Protein AF-A0A7W0TEN3-F1 (afdb_monomer)

Mean predicted aligned error: 10.54 Å

pLDDT: mean 75.4, std 11.76, range [45.12, 93.75]

Sequence (121 aa):
LLLIPLASGDLAIPLLVASGLGFGFCVVVYNVTGISLMQAITPDRMLGRMNASRRFIVWGVIPLGMLLGGVLGSNLGLRETLWIGAIGNSLAFVPLLVSPIWS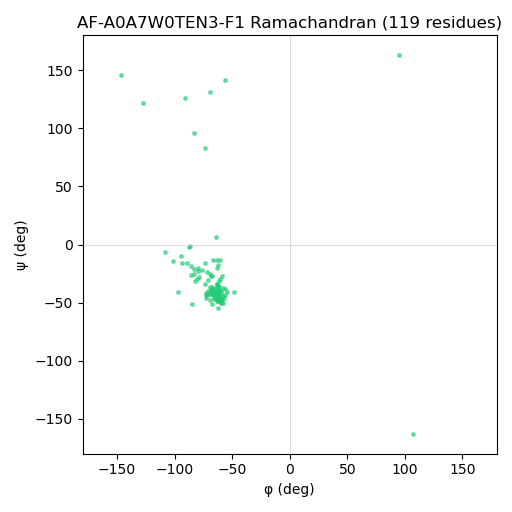IKTIADAEDALSETVTDA

Secondary structure (DSSP, 8-state):
-TTGGG--STTHHHHHHHHHHHHHHHHHHHIIIIIHHHHHHS-GGGHHHHHHHHHHHHHHHHHHHHHHHHHHHHHH-HHHHHHHHHHHHHHTHHHHHHSGGGG--SHHHHHHHHHHHHH--

Structure (mmCIF, N/CA/C/O backbone):
data_AF-A0A7W0TEN3-F1
#
_entry.id   AF-A0A7W0TEN3-F1
#
loop_
_atom_site.group_PDB
_atom_site.id
_atom_site.type_symbol
_atom_site.label_atom_id
_atom_site.label_alt_id
_atom_site.label_comp_id
_atom_site.label_asym_id
_atom_site.label_entity_id
_atom_site.label_seq_id
_atom_site.pdbx_PDB_ins_code
_atom_site.Cartn_x
_atom_site.Cartn_y
_atom_site.Cartn_z
_atom_site.occupancy
_atom_site.B_iso_or_equiv
_atom_site.auth_seq_id
_atom_site.auth_comp_id
_atom_site.auth_asym_id
_atom_site.auth_atom_id
_atom_site.pdbx_PDB_model_num
ATOM 1 N N . LEU A 1 1 ? 3.990 7.060 -7.012 1.00 57.84 1 LEU A N 1
ATOM 2 C CA . LEU A 1 1 ? 4.369 5.808 -7.717 1.00 57.84 1 LEU A CA 1
ATOM 3 C C . LEU A 1 1 ? 4.423 5.952 -9.242 1.00 57.84 1 LEU A C 1
ATOM 5 O O . LEU A 1 1 ? 5.289 5.338 -9.844 1.00 57.84 1 LEU A O 1
ATOM 9 N N . LEU A 1 2 ? 3.610 6.818 -9.864 1.00 60.06 2 LEU A N 1
ATOM 10 C CA . LEU A 1 2 ? 3.631 7.088 -11.320 1.00 60.06 2 LEU A CA 1
ATOM 11 C C . LEU A 1 2 ? 4.951 7.652 -11.884 1.00 60.06 2 LEU A C 1
ATOM 13 O O . LEU A 1 2 ? 5.142 7.672 -13.091 1.00 60.06 2 LEU A O 1
ATOM 17 N N . LEU A 1 3 ? 5.864 8.099 -11.023 1.00 57.16 3 LEU A N 1
ATOM 18 C CA . LEU A 1 3 ? 7.172 8.623 -11.418 1.00 57.16 3 LEU A CA 1
ATOM 19 C C . LEU A 1 3 ? 8.218 7.515 -11.659 1.00 57.16 3 LEU A C 1
ATOM 21 O O . LEU A 1 3 ? 9.184 7.734 -12.378 1.00 57.16 3 LEU A O 1
ATOM 25 N N . ILE A 1 4 ? 8.020 6.313 -11.106 1.00 60.88 4 ILE A N 1
ATOM 26 C CA . ILE A 1 4 ? 8.966 5.186 -11.211 1.00 60.88 4 ILE A CA 1
ATOM 27 C C . ILE A 1 4 ? 9.124 4.669 -12.657 1.00 60.88 4 ILE A C 1
ATOM 29 O O . ILE A 1 4 ? 10.257 4.465 -13.080 1.00 60.88 4 ILE A O 1
ATOM 33 N N . PRO A 1 5 ? 8.055 4.501 -13.462 1.00 60.47 5 PRO A N 1
ATOM 34 C CA . PRO A 1 5 ? 8.180 4.039 -14.850 1.00 60.47 5 PRO A CA 1
ATOM 35 C C . PRO A 1 5 ? 8.747 5.100 -15.812 1.00 60.47 5 PRO A C 1
ATOM 37 O O . PRO A 1 5 ? 9.122 4.776 -16.942 1.00 60.47 5 PRO A O 1
ATOM 40 N N . LEU A 1 6 ? 8.759 6.371 -15.387 1.00 55.62 6 LEU A N 1
ATOM 41 C CA . LEU A 1 6 ? 9.238 7.521 -16.162 1.00 55.62 6 LEU A CA 1
ATOM 42 C C . LEU A 1 6 ? 10.707 7.865 -15.857 1.00 55.62 6 LEU A C 1
ATOM 44 O O . LEU A 1 6 ? 11.320 8.665 -16.560 1.00 55.62 6 LEU A O 1
ATOM 48 N N . ALA A 1 7 ? 11.278 7.248 -14.822 1.00 58.41 7 ALA A N 1
ATOM 49 C CA . ALA A 1 7 ? 12.664 7.406 -14.418 1.00 58.41 7 ALA A CA 1
ATOM 50 C C . ALA A 1 7 ? 13.607 6.669 -15.391 1.00 58.41 7 ALA A C 1
ATOM 52 O O . ALA A 1 7 ? 14.032 5.545 -15.140 1.00 58.41 7 ALA A O 1
ATOM 53 N N . SER A 1 8 ? 13.947 7.306 -16.510 1.00 56.06 8 SER A N 1
ATOM 54 C CA . SER A 1 8 ? 15.018 6.869 -17.416 1.00 56.06 8 SER A CA 1
ATOM 55 C C . SER A 1 8 ? 15.988 8.028 -17.672 1.00 56.06 8 SER A C 1
ATOM 57 O O . SER A 1 8 ? 15.553 9.077 -18.143 1.00 56.06 8 SER A O 1
ATOM 59 N N . GLY A 1 9 ? 17.280 7.849 -17.361 1.00 67.19 9 GLY A N 1
ATOM 60 C CA . GLY A 1 9 ? 18.344 8.864 -17.503 1.00 67.19 9 GLY A CA 1
ATOM 61 C C . GLY A 1 9 ? 18.841 9.455 -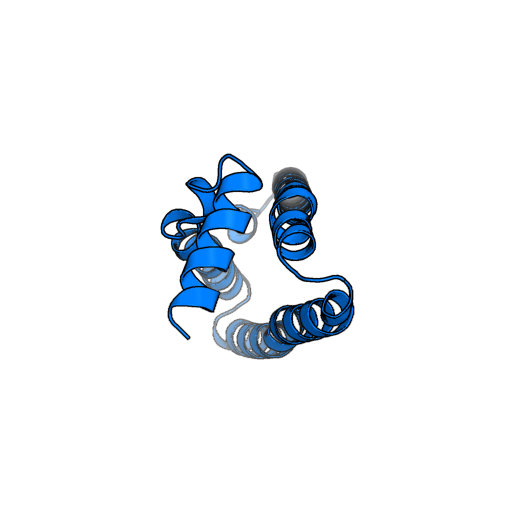16.170 1.00 67.19 9 GLY A C 1
ATOM 62 O O . GLY A 1 9 ? 18.566 8.902 -15.106 1.00 67.19 9 GLY A O 1
ATOM 63 N N . ASP A 1 10 ? 19.537 10.598 -16.215 1.00 67.31 10 ASP A N 1
ATOM 64 C CA . ASP A 1 10 ? 20.176 11.256 -15.049 1.00 67.31 10 ASP A CA 1
ATOM 65 C C . ASP A 1 10 ? 19.199 11.715 -13.949 1.00 67.31 10 ASP A C 1
ATOM 67 O O . ASP A 1 10 ? 19.584 11.930 -12.800 1.00 67.31 10 ASP A O 1
ATOM 71 N N . LEU A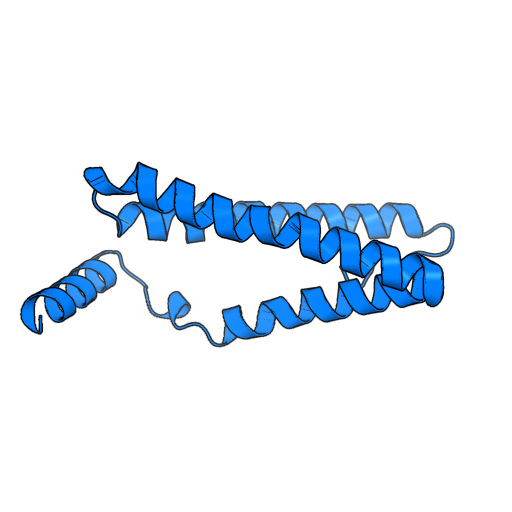 1 11 ? 17.907 11.829 -14.268 1.00 67.50 11 LEU A N 1
ATOM 72 C CA . LEU A 1 11 ? 16.860 12.225 -13.321 1.00 67.50 11 LEU A CA 1
ATOM 73 C C . LEU A 1 11 ? 16.256 11.048 -12.542 1.00 67.50 11 LEU A C 1
ATOM 75 O O . LEU A 1 11 ? 15.409 11.270 -11.680 1.00 67.50 11 LEU A O 1
ATOM 79 N N . ALA A 1 12 ? 16.677 9.806 -12.794 1.00 67.69 12 ALA A N 1
ATOM 80 C CA . ALA A 1 12 ? 16.074 8.638 -12.156 1.00 67.69 12 ALA A CA 1
ATOM 81 C C . ALA A 1 12 ? 16.216 8.653 -10.624 1.00 67.69 12 ALA A C 1
ATOM 83 O O . ALA A 1 12 ? 15.240 8.437 -9.908 1.00 67.69 12 ALA A O 1
ATOM 84 N N . ILE A 1 13 ? 17.407 8.972 -10.112 1.00 71.81 13 ILE A N 1
ATOM 85 C CA . ILE A 1 13 ? 17.683 9.001 -8.668 1.00 71.81 13 ILE A CA 1
ATOM 86 C C . ILE A 1 13 ? 16.831 10.050 -7.930 1.00 71.81 13 ILE A C 1
ATOM 88 O O . ILE A 1 13 ? 16.124 9.662 -6.997 1.00 71.81 13 ILE A O 1
ATOM 92 N N . PRO A 1 14 ? 16.817 11.346 -8.310 1.00 77.06 14 PRO A N 1
ATOM 93 C CA . PRO A 1 14 ? 16.010 12.337 -7.595 1.00 77.06 14 PRO A CA 1
ATOM 94 C C . PRO A 1 14 ? 14.505 12.045 -7.667 1.00 77.06 14 PRO A C 1
ATOM 96 O O . PRO A 1 14 ? 13.793 12.262 -6.686 1.00 77.06 14 PRO A O 1
ATOM 99 N N . LEU A 1 15 ? 14.013 11.492 -8.780 1.00 74.69 15 LEU A N 1
ATOM 100 C CA . LEU A 1 15 ? 12.600 11.142 -8.937 1.00 74.69 15 LEU A CA 1
ATOM 101 C C . LEU A 1 15 ? 12.194 9.955 -8.047 1.00 74.69 15 LEU A C 1
ATOM 103 O O . LEU A 1 15 ? 11.128 9.975 -7.424 1.00 74.69 15 LEU A O 1
ATOM 107 N N . LEU A 1 16 ? 13.062 8.942 -7.939 1.00 72.94 16 LEU A N 1
ATOM 108 C CA . LEU A 1 16 ? 12.876 7.815 -7.026 1.00 72.94 16 LEU A CA 1
ATOM 109 C C . LEU A 1 16 ? 12.888 8.282 -5.568 1.00 72.94 16 LEU A C 1
ATOM 111 O O . LEU A 1 16 ? 11.977 7.925 -4.820 1.00 72.94 16 LEU A O 1
ATOM 115 N N . VAL A 1 17 ? 13.844 9.136 -5.188 1.00 79.94 17 VAL A N 1
ATOM 116 C CA . VAL A 1 17 ? 13.938 9.714 -3.836 1.00 79.94 17 VAL A CA 1
ATOM 117 C C . VAL A 1 17 ? 12.686 10.519 -3.491 1.00 79.94 17 VAL A C 1
ATOM 119 O O . VAL A 1 17 ? 12.079 10.275 -2.450 1.00 79.94 17 VAL A O 1
ATOM 122 N N . ALA A 1 18 ? 12.236 11.418 -4.373 1.00 77.88 18 ALA A N 1
ATOM 123 C CA . ALA A 1 18 ? 11.018 12.198 -4.155 1.00 77.88 18 ALA A CA 1
ATOM 124 C C . ALA A 1 18 ? 9.782 11.297 -3.991 1.00 77.88 18 ALA A C 1
ATOM 126 O O . ALA A 1 18 ? 8.961 11.509 -3.096 1.00 77.88 18 ALA A O 1
ATOM 127 N N . SER A 1 19 ? 9.672 10.248 -4.814 1.00 75.94 19 SER A N 1
ATOM 128 C CA . SER A 1 19 ? 8.572 9.287 -4.715 1.00 75.94 19 SER A CA 1
ATOM 129 C C . SER A 1 19 ? 8.605 8.480 -3.411 1.00 75.94 19 SER A C 1
ATOM 131 O O . SER A 1 19 ? 7.551 8.255 -2.815 1.00 75.94 19 SER A O 1
ATOM 133 N N . GLY A 1 20 ? 9.797 8.094 -2.946 1.00 78.50 20 GLY A N 1
ATOM 134 C CA . GLY A 1 20 ? 9.996 7.360 -1.700 1.00 78.50 20 GLY A CA 1
ATOM 135 C C . GLY A 1 20 ? 9.688 8.212 -0.473 1.00 78.50 20 GLY A C 1
ATOM 136 O O . GLY A 1 20 ? 8.989 7.751 0.425 1.00 78.50 20 GLY A O 1
ATOM 137 N N . LEU A 1 21 ? 10.127 9.475 -0.465 1.00 81.38 21 LEU A N 1
ATOM 138 C CA . LEU A 1 21 ? 9.818 10.424 0.607 1.00 81.38 21 LEU A CA 1
ATOM 139 C C . LEU A 1 21 ? 8.314 10.703 0.697 1.00 81.38 21 LEU A C 1
ATOM 141 O O . LEU A 1 21 ? 7.743 10.612 1.782 1.00 81.38 21 LEU A O 1
ATOM 145 N N . GLY A 1 22 ? 7.659 10.977 -0.436 1.00 81.19 22 GLY A N 1
ATOM 146 C CA . GLY A 1 22 ? 6.212 11.194 -0.472 1.00 81.19 22 GLY A CA 1
ATOM 147 C C . GLY A 1 22 ? 5.431 9.966 -0.001 1.00 81.19 22 GLY A C 1
ATOM 148 O O . GLY A 1 22 ? 4.523 10.081 0.819 1.00 81.19 22 GLY A O 1
ATOM 149 N N . PHE A 1 23 ? 5.826 8.774 -0.458 1.00 79.31 23 PHE A N 1
ATOM 150 C CA . PHE A 1 23 ? 5.214 7.525 -0.010 1.00 79.31 23 PHE A CA 1
ATOM 151 C C . PHE A 1 23 ? 5.410 7.297 1.493 1.00 79.31 23 PHE A C 1
ATOM 153 O O . P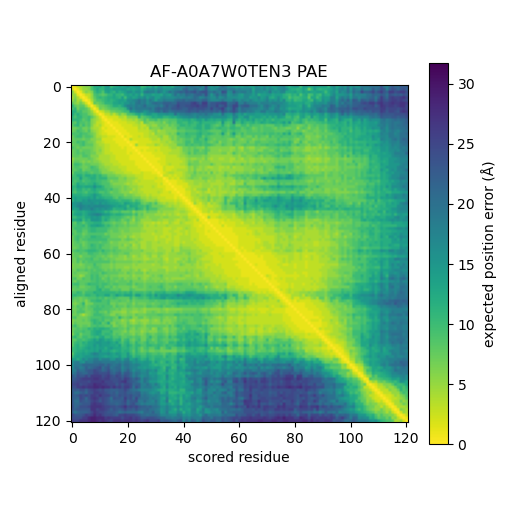HE A 1 23 ? 4.440 7.025 2.195 1.00 79.31 23 PHE A O 1
ATOM 160 N N . GLY A 1 24 ? 6.634 7.462 2.001 1.00 81.56 24 GLY A N 1
ATOM 161 C CA . GLY A 1 24 ? 6.944 7.313 3.422 1.00 81.56 24 GLY A CA 1
ATOM 162 C C . GLY A 1 24 ? 6.129 8.263 4.297 1.00 81.56 24 GLY A C 1
ATOM 163 O O . GLY A 1 24 ? 5.545 7.833 5.289 1.00 81.56 24 GLY A O 1
ATOM 164 N N . PHE A 1 25 ? 6.008 9.528 3.889 1.00 82.00 25 PHE A N 1
ATOM 165 C CA . PHE A 1 25 ? 5.173 10.506 4.582 1.00 82.00 25 PHE A CA 1
ATOM 166 C C . PHE A 1 25 ? 3.700 10.069 4.637 1.00 82.00 25 PHE A C 1
ATOM 168 O O . PHE A 1 25 ? 3.114 10.015 5.718 1.00 82.00 25 PHE A O 1
ATOM 175 N N . CYS A 1 26 ? 3.111 9.681 3.501 1.00 80.44 26 CYS A N 1
ATOM 176 C CA . CYS A 1 26 ? 1.729 9.193 3.454 1.00 80.44 26 CYS A CA 1
ATOM 177 C C . CYS A 1 26 ? 1.519 7.944 4.319 1.00 80.44 26 CYS A C 1
ATOM 179 O O . CYS A 1 26 ? 0.502 7.833 5.003 1.00 80.44 26 CYS A O 1
ATOM 181 N N . VAL A 1 27 ? 2.479 7.016 4.318 1.00 81.31 27 VAL A N 1
ATOM 182 C CA . VAL A 1 27 ? 2.439 5.817 5.161 1.00 81.31 27 VAL A CA 1
ATOM 183 C C . VAL A 1 27 ? 2.421 6.205 6.633 1.00 81.31 27 VAL A C 1
ATOM 185 O O . VAL A 1 27 ? 1.606 5.668 7.379 1.00 81.31 27 VAL A O 1
ATOM 188 N N . VAL A 1 28 ? 3.265 7.141 7.066 1.00 84.56 28 VAL A N 1
ATOM 189 C CA . VAL A 1 28 ? 3.285 7.605 8.461 1.00 84.56 28 VAL A CA 1
ATOM 190 C C . VAL A 1 28 ? 1.942 8.218 8.845 1.00 84.56 28 VAL A C 1
ATOM 192 O O . VAL A 1 28 ? 1.358 7.796 9.840 1.00 84.56 28 VAL A O 1
ATOM 195 N N . VAL A 1 29 ? 1.407 9.134 8.034 1.00 82.44 29 VAL A N 1
ATOM 196 C CA . VAL A 1 29 ? 0.094 9.755 8.282 1.00 82.44 29 VAL A CA 1
ATOM 197 C C . VAL A 1 29 ? -1.005 8.694 8.380 1.00 82.44 29 VAL A C 1
ATOM 199 O O . VAL A 1 29 ? -1.783 8.694 9.330 1.00 82.44 29 VAL A O 1
ATOM 202 N N . TYR A 1 30 ? -1.033 7.729 7.458 1.00 77.81 30 TYR A N 1
ATOM 203 C CA . TYR A 1 30 ? -1.999 6.631 7.492 1.00 77.81 30 TYR A CA 1
ATOM 204 C C . TYR A 1 30 ? -1.857 5.758 8.748 1.00 77.81 30 TYR A C 1
ATOM 206 O O . TYR A 1 30 ? -2.860 5.386 9.358 1.00 77.81 30 TYR A O 1
ATOM 214 N N . ASN A 1 31 ? -0.623 5.443 9.158 1.00 81.38 31 ASN A N 1
ATOM 215 C CA . ASN A 1 31 ? -0.383 4.655 10.363 1.00 81.38 31 ASN A CA 1
ATOM 216 C C . ASN A 1 31 ? -0.824 5.414 11.620 1.00 81.38 31 ASN A C 1
ATOM 218 O O . ASN A 1 31 ? -1.431 4.812 12.496 1.00 81.38 31 ASN A O 1
ATOM 222 N N . VAL A 1 32 ? -0.572 6.721 11.702 1.00 81.25 32 VAL A N 1
ATOM 223 C CA . VAL A 1 32 ? -0.949 7.527 12.869 1.00 81.25 32 VAL A CA 1
ATOM 224 C C . VAL A 1 32 ? -2.455 7.752 12.928 1.00 81.25 32 VAL A C 1
ATOM 226 O O . VAL A 1 32 ? -3.042 7.566 13.983 1.00 81.25 32 VAL A O 1
ATOM 229 N N . THR A 1 33 ? -3.112 8.118 11.830 1.00 76.38 33 THR A N 1
ATOM 230 C CA . THR A 1 33 ? -4.542 8.460 11.868 1.00 76.38 33 THR A CA 1
ATOM 231 C C . THR A 1 33 ? -5.429 7.223 11.750 1.00 76.38 33 THR A C 1
ATOM 233 O O . THR A 1 33 ? -6.311 7.007 12.577 1.00 76.38 33 THR A O 1
ATOM 236 N N . GLY A 1 34 ? -5.193 6.376 10.745 1.00 73.00 34 GLY A N 1
ATOM 237 C CA . GLY A 1 34 ? -6.090 5.265 10.423 1.00 73.00 34 GLY A CA 1
ATOM 238 C C . GLY A 1 34 ? -6.028 4.123 11.435 1.00 73.00 34 GLY A C 1
ATOM 239 O O . GLY A 1 34 ? -7.057 3.577 11.829 1.00 73.00 34 GLY A O 1
ATOM 240 N N . ILE A 1 35 ? -4.824 3.765 11.887 1.00 77.00 35 ILE A N 1
ATOM 241 C CA . ILE A 1 35 ? -4.664 2.681 12.867 1.00 77.00 35 ILE A CA 1
ATOM 242 C C . ILE A 1 35 ? -5.137 3.132 14.239 1.00 77.00 35 ILE A C 1
ATOM 244 O O . ILE A 1 35 ? -5.848 2.372 14.891 1.00 77.00 35 ILE A O 1
ATOM 248 N N . SER A 1 36 ? -4.779 4.347 14.656 1.00 78.75 36 SER A N 1
ATOM 249 C CA . SER A 1 36 ? -5.184 4.863 15.965 1.00 78.75 36 SER A CA 1
ATOM 250 C C . SER A 1 36 ? -6.698 5.006 16.072 1.00 78.75 36 SER A C 1
ATOM 252 O O . SER A 1 36 ? -7.247 4.695 17.119 1.00 78.75 36 SER A O 1
ATOM 254 N N . LEU A 1 37 ? -7.392 5.381 14.989 1.00 74.38 37 LEU A N 1
ATOM 255 C CA . LEU A 1 37 ? -8.856 5.404 14.966 1.00 74.38 37 LEU A CA 1
ATOM 256 C C . LEU A 1 37 ? -9.444 4.002 15.187 1.00 74.38 37 LEU A C 1
ATOM 258 O O . LEU A 1 37 ? -10.291 3.809 16.051 1.00 74.38 37 LEU A O 1
ATOM 262 N N . MET A 1 38 ? -8.946 3.002 14.457 1.00 75.12 38 MET A N 1
ATOM 263 C CA . MET A 1 38 ? -9.378 1.609 14.631 1.00 75.12 38 MET A CA 1
ATOM 264 C C . MET A 1 38 ? -9.073 1.082 16.040 1.00 75.12 38 MET A C 1
ATOM 266 O O . MET A 1 38 ? -9.868 0.334 16.604 1.00 75.12 38 MET A O 1
ATOM 270 N N . GLN A 1 39 ? -7.942 1.483 16.625 1.00 77.88 39 GLN A N 1
ATOM 271 C CA . GLN A 1 39 ? -7.578 1.163 18.007 1.00 77.88 39 GLN A CA 1
ATOM 272 C C . GLN A 1 39 ? -8.490 1.847 19.025 1.00 77.88 39 GLN A C 1
ATOM 274 O O . GLN A 1 39 ? -8.890 1.186 19.971 1.00 77.88 39 GLN A O 1
ATOM 279 N N . ALA A 1 40 ? -8.862 3.110 18.816 1.00 78.44 40 ALA A N 1
ATOM 280 C CA . ALA A 1 40 ? -9.742 3.850 19.718 1.00 78.44 40 ALA A CA 1
ATOM 281 C C . ALA A 1 40 ? -11.175 3.293 19.737 1.00 78.44 40 ALA A C 1
ATOM 283 O O . ALA A 1 40 ? -11.802 3.244 20.787 1.00 78.44 40 ALA A O 1
ATOM 284 N N . ILE A 1 41 ? -11.678 2.845 18.584 1.00 74.62 41 ILE A N 1
ATOM 285 C CA . ILE A 1 41 ? -13.038 2.297 18.438 1.00 74.62 41 ILE A CA 1
ATOM 286 C C . ILE A 1 41 ? -13.111 0.836 18.924 1.00 74.62 41 ILE A C 1
ATOM 288 O O . ILE A 1 41 ? -14.178 0.333 19.275 1.00 74.62 41 ILE A O 1
ATOM 292 N N . THR A 1 42 ? -11.982 0.120 18.954 1.00 73.62 42 THR A N 1
ATOM 293 C CA . THR A 1 42 ? -11.962 -1.304 19.307 1.00 73.62 42 THR A CA 1
ATOM 294 C C . THR A 1 42 ? -11.749 -1.504 20.808 1.00 73.62 42 THR A C 1
ATOM 296 O O . THR A 1 42 ? -10.724 -1.077 21.329 1.00 73.62 42 THR A O 1
ATOM 299 N N . PRO A 1 43 ? -12.626 -2.252 21.502 1.00 76.19 43 PRO A N 1
ATOM 300 C CA . PRO A 1 43 ? -12.454 -2.555 22.921 1.00 76.19 43 PRO A CA 1
ATOM 301 C C . PRO A 1 43 ? -11.111 -3.237 23.210 1.00 76.19 43 PRO A C 1
ATOM 303 O O . PRO A 1 43 ? -10.727 -4.156 22.478 1.00 76.19 43 PRO A O 1
ATOM 306 N N . ASP A 1 44 ? -10.462 -2.893 24.328 1.00 77.94 44 ASP A N 1
ATOM 307 C CA . ASP A 1 44 ? -9.120 -3.381 24.704 1.00 77.94 44 ASP A CA 1
ATOM 308 C C . ASP A 1 44 ? -8.951 -4.903 24.576 1.00 77.94 44 ASP A C 1
ATOM 310 O O . ASP A 1 44 ? -7.960 -5.402 24.038 1.00 77.94 44 ASP A O 1
ATOM 314 N N . ARG A 1 45 ? -9.977 -5.664 24.979 1.00 81.44 45 ARG A N 1
ATOM 315 C CA . ARG A 1 45 ? -9.997 -7.137 24.902 1.00 81.44 45 ARG A CA 1
ATOM 316 C C . ARG A 1 45 ? -9.920 -7.703 23.475 1.00 81.44 45 ARG A C 1
ATOM 318 O O . ARG A 1 45 ? -9.599 -8.876 23.303 1.00 81.44 45 ARG A O 1
ATOM 325 N N . MET A 1 46 ? -10.242 -6.912 22.449 1.00 84.94 46 MET A N 1
ATOM 326 C CA . MET A 1 46 ? -10.258 -7.333 21.041 1.00 84.94 46 MET A CA 1
ATOM 327 C C . MET A 1 46 ? -9.116 -6.748 20.206 1.00 84.94 46 MET A C 1
ATOM 329 O O . MET A 1 46 ? -8.938 -7.175 19.061 1.00 84.94 46 MET A O 1
ATOM 333 N N . LEU A 1 47 ? -8.306 -5.839 20.761 1.00 82.44 47 LEU A N 1
ATOM 334 C CA . LEU A 1 47 ? -7.208 -5.181 20.040 1.00 82.44 47 LEU A CA 1
ATOM 335 C C . LEU A 1 47 ? -6.236 -6.185 19.403 1.00 82.44 47 LEU A C 1
ATOM 337 O O . LEU A 1 47 ? -5.838 -6.021 18.247 1.00 82.44 47 LEU A O 1
ATOM 341 N N . GLY A 1 48 ? -5.912 -7.271 20.115 1.00 83.75 48 GLY A N 1
ATOM 342 C CA . GLY A 1 48 ? -5.056 -8.343 19.597 1.00 83.75 48 GLY A CA 1
ATOM 343 C C . GLY A 1 48 ? -5.647 -9.052 18.370 1.00 83.75 48 GLY A C 1
ATOM 344 O O . GLY A 1 48 ? -4.946 -9.267 17.380 1.00 83.75 48 GLY A O 1
ATOM 345 N N . ARG A 1 49 ? -6.955 -9.353 18.388 1.00 86.06 49 ARG A N 1
ATOM 346 C CA . ARG A 1 49 ? -7.666 -10.018 17.276 1.00 86.06 49 ARG A CA 1
ATOM 347 C C . ARG A 1 49 ? -7.825 -9.105 16.065 1.00 86.06 49 ARG A C 1
ATOM 349 O O . ARG A 1 49 ? -7.648 -9.556 14.931 1.00 86.06 49 ARG A O 1
ATOM 356 N N . MET A 1 50 ? -8.124 -7.830 16.298 1.00 86.31 50 MET A N 1
ATOM 357 C CA . MET A 1 50 ? -8.191 -6.832 15.234 1.00 86.31 50 MET A CA 1
ATOM 358 C C . MET A 1 50 ? -6.838 -6.702 14.533 1.00 86.31 50 MET A C 1
ATOM 360 O O . MET A 1 50 ? -6.768 -6.772 13.306 1.00 86.31 50 MET A O 1
ATOM 364 N N . ASN A 1 51 ? -5.756 -6.544 15.302 1.00 84.88 51 ASN A N 1
ATOM 365 C CA . ASN A 1 51 ? -4.427 -6.373 14.730 1.00 84.88 51 ASN A CA 1
ATOM 366 C C . ASN A 1 51 ? -3.995 -7.614 13.931 1.00 84.88 51 ASN A C 1
ATOM 368 O O . ASN A 1 51 ? -3.478 -7.482 12.823 1.00 84.88 51 ASN A O 1
ATOM 372 N N . ALA A 1 52 ? -4.283 -8.817 14.442 1.00 86.56 52 ALA A N 1
ATOM 373 C CA . ALA A 1 52 ? -4.027 -10.066 13.729 1.00 86.56 52 ALA A CA 1
ATOM 374 C C . ALA A 1 52 ? -4.783 -10.139 12.391 1.00 86.56 52 ALA A C 1
ATOM 376 O O . ALA A 1 52 ? -4.171 -10.401 11.358 1.00 86.56 52 ALA A O 1
ATOM 377 N N . SER A 1 53 ? -6.085 -9.838 12.390 1.00 89.31 53 SER A N 1
ATOM 378 C CA . SER A 1 53 ? -6.927 -9.887 11.183 1.00 89.31 53 SER A CA 1
ATOM 379 C C . SER A 1 53 ? -6.472 -8.871 10.137 1.00 89.31 53 SER A C 1
ATOM 381 O O . SER A 1 53 ? -6.288 -9.203 8.966 1.00 89.31 53 SER A O 1
ATOM 383 N N . ARG A 1 54 ? -6.202 -7.634 10.567 1.00 85.25 54 ARG A N 1
ATOM 384 C CA . ARG A 1 54 ? -5.690 -6.585 9.683 1.00 85.25 54 ARG A CA 1
ATOM 385 C C . ARG A 1 54 ? -4.333 -6.967 9.100 1.00 85.25 54 ARG A C 1
ATOM 387 O O . ARG A 1 54 ? -4.120 -6.798 7.902 1.00 85.25 54 ARG A O 1
ATOM 394 N N . ARG A 1 55 ? -3.418 -7.498 9.916 1.00 86.75 55 ARG A N 1
ATOM 395 C CA . ARG A 1 55 ? -2.096 -7.924 9.444 1.00 86.75 55 ARG A CA 1
ATOM 396 C C . ARG A 1 55 ? -2.206 -9.084 8.463 1.00 86.75 55 ARG A C 1
ATOM 398 O O . ARG A 1 55 ? -1.528 -9.052 7.444 1.00 86.75 55 ARG A O 1
ATOM 405 N N . PHE A 1 56 ? -3.088 -10.043 8.726 1.00 91.12 56 PHE A N 1
ATOM 406 C CA . PHE A 1 56 ? -3.347 -11.158 7.823 1.00 91.12 56 PHE A CA 1
ATOM 407 C C . PHE A 1 56 ? -3.836 -10.682 6.452 1.00 91.12 56 PHE A C 1
ATOM 409 O O . PHE A 1 56 ? -3.299 -11.116 5.443 1.00 91.12 56 PHE A O 1
ATOM 416 N N . ILE A 1 57 ? -4.780 -9.740 6.398 1.00 89.25 57 ILE A N 1
ATOM 417 C CA . ILE A 1 57 ? -5.282 -9.204 5.124 1.00 89.25 57 ILE A CA 1
ATOM 418 C C . ILE A 1 57 ? -4.194 -8.394 4.408 1.00 89.25 57 ILE A C 1
ATOM 420 O O . ILE A 1 57 ? -3.897 -8.644 3.242 1.00 89.25 57 ILE A O 1
ATOM 424 N N . VAL A 1 58 ? -3.562 -7.448 5.111 1.00 85.25 58 VAL A N 1
ATOM 425 C CA . VAL A 1 58 ? -2.570 -6.538 4.514 1.00 85.25 58 VAL A CA 1
ATOM 426 C C . VAL A 1 58 ? -1.354 -7.302 4.000 1.00 85.25 58 VAL A C 1
ATOM 428 O O . VAL A 1 58 ? -0.890 -7.047 2.893 1.00 85.25 58 VAL A O 1
ATOM 431 N N . TRP A 1 59 ? -0.837 -8.249 4.784 1.00 88.81 59 TRP A N 1
ATOM 432 C CA . TRP A 1 59 ? 0.351 -9.012 4.408 1.00 88.81 59 TRP A CA 1
ATOM 433 C C . TRP A 1 59 ? 0.006 -10.222 3.539 1.00 88.81 59 TRP A C 1
ATOM 435 O O . TRP A 1 59 ? 0.831 -10.639 2.734 1.00 88.81 59 TRP A O 1
ATOM 445 N N . GLY A 1 60 ? -1.209 -10.762 3.644 1.00 91.50 60 GLY A N 1
ATOM 446 C CA . GLY A 1 60 ? -1.662 -11.923 2.875 1.00 91.50 60 GLY A CA 1
ATOM 447 C C . GLY A 1 60 ? -1.899 -11.634 1.394 1.00 91.50 60 GLY A C 1
ATOM 448 O O . GLY A 1 60 ? -1.782 -12.537 0.572 1.00 91.50 60 GLY A O 1
ATOM 449 N N . VAL A 1 61 ? -2.162 -10.377 1.024 1.00 90.38 61 VAL A N 1
ATOM 450 C CA . VAL A 1 61 ? -2.278 -9.972 -0.388 1.00 90.38 61 VAL A CA 1
ATOM 451 C C . VAL A 1 61 ? -0.901 -9.774 -1.044 1.00 90.38 61 VAL A C 1
ATOM 453 O O . VAL A 1 61 ? -0.787 -9.868 -2.266 1.00 90.38 61 VAL A O 1
ATOM 456 N N . ILE A 1 62 ? 0.170 -9.575 -0.261 1.00 89.69 62 ILE A N 1
ATOM 457 C CA . ILE A 1 62 ? 1.530 -9.350 -0.787 1.00 89.69 62 ILE A CA 1
ATOM 458 C C . ILE A 1 62 ? 2.003 -10.515 -1.679 1.00 89.69 62 ILE A C 1
ATOM 460 O O . ILE A 1 62 ? 2.404 -10.238 -2.811 1.00 89.69 62 ILE A O 1
ATOM 464 N N . PRO A 1 63 ? 1.924 -11.797 -1.263 1.00 92.69 63 PRO A N 1
ATOM 465 C CA . PRO A 1 63 ? 2.307 -12.924 -2.115 1.00 92.69 63 PRO A CA 1
ATOM 466 C C . PRO A 1 63 ? 1.555 -12.975 -3.449 1.00 92.69 63 PRO A C 1
ATOM 468 O O . PRO A 1 63 ? 2.153 -13.282 -4.477 1.00 92.69 63 PRO A O 1
ATOM 471 N N . LEU A 1 64 ? 0.261 -12.636 -3.455 1.00 92.88 64 LEU A N 1
ATOM 472 C CA . LEU A 1 64 ? -0.545 -12.602 -4.679 1.00 92.88 64 LEU A CA 1
ATOM 473 C C . LEU A 1 64 ? -0.051 -11.509 -5.630 1.00 92.88 64 LEU A C 1
ATOM 475 O O . LEU A 1 64 ? 0.143 -11.764 -6.817 1.00 92.88 64 LEU A O 1
ATOM 479 N N . GLY A 1 65 ? 0.213 -10.311 -5.100 1.00 88.69 65 GLY A N 1
ATOM 480 C CA . GLY A 1 65 ? 0.799 -9.215 -5.869 1.00 88.69 65 GLY A CA 1
AT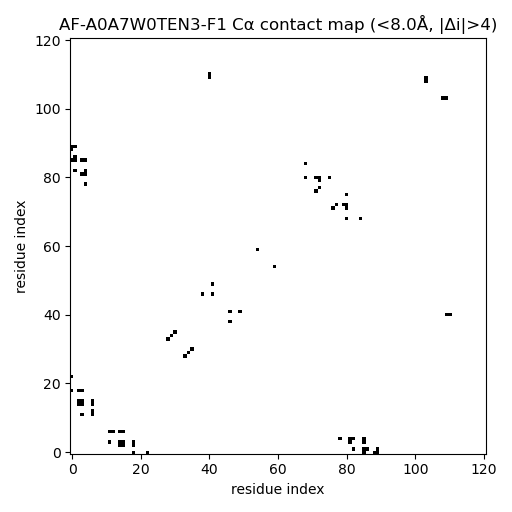OM 481 C C . GLY A 1 65 ? 2.188 -9.554 -6.415 1.00 88.69 65 GLY A C 1
ATOM 482 O O . GLY A 1 65 ? 2.483 -9.240 -7.565 1.00 88.69 65 GLY A O 1
ATOM 483 N N . MET A 1 66 ? 3.019 -10.248 -5.630 1.00 90.56 66 MET A N 1
ATOM 484 C CA . MET A 1 66 ? 4.340 -10.717 -6.064 1.00 90.56 66 MET A CA 1
ATOM 485 C C . MET A 1 66 ? 4.244 -11.725 -7.212 1.00 90.56 66 MET A C 1
ATOM 487 O O . MET A 1 66 ? 4.966 -11.592 -8.197 1.00 90.56 66 MET A O 1
ATOM 491 N N . LEU A 1 67 ? 3.341 -12.705 -7.114 1.00 93.75 67 LEU A N 1
ATOM 492 C CA . LEU A 1 67 ? 3.146 -13.712 -8.157 1.00 93.75 67 LEU A CA 1
ATOM 493 C C . LEU A 1 67 ? 2.627 -13.076 -9.452 1.00 93.75 67 LEU A C 1
ATOM 495 O O . LEU A 1 67 ? 3.184 -13.318 -10.522 1.00 93.75 67 LEU A O 1
ATOM 499 N N . LEU A 1 68 ? 1.623 -12.200 -9.351 1.00 91.25 68 LEU A N 1
ATOM 500 C CA . LEU A 1 68 ? 1.107 -11.440 -10.491 1.00 91.25 68 LEU A CA 1
ATOM 501 C C . LEU A 1 68 ? 2.190 -10.555 -11.118 1.00 91.25 68 LEU A C 1
ATOM 503 O O . LEU A 1 68 ? 2.357 -10.565 -12.334 1.00 91.25 68 LEU A O 1
ATOM 507 N N . GLY A 1 69 ? 2.959 -9.832 -10.303 1.00 88.19 69 GLY A N 1
ATOM 508 C CA . GLY A 1 69 ? 4.058 -8.990 -10.771 1.00 88.19 69 GLY A CA 1
ATOM 509 C C . GLY A 1 69 ? 5.162 -9.787 -11.467 1.00 88.19 69 GLY A C 1
ATOM 510 O O . GLY A 1 69 ? 5.667 -9.348 -12.495 1.00 88.19 69 GLY A O 1
ATOM 511 N N . GLY A 1 70 ? 5.501 -10.978 -10.963 1.00 89.94 70 GLY A N 1
ATOM 512 C CA . GLY A 1 70 ? 6.486 -11.866 -11.586 1.00 89.94 70 GLY A CA 1
ATOM 513 C C . GLY A 1 70 ? 6.019 -12.434 -12.930 1.00 89.94 70 GLY A C 1
ATOM 514 O O . GLY A 1 70 ? 6.780 -12.446 -13.900 1.00 89.94 70 GLY A O 1
ATOM 515 N N . VAL A 1 71 ? 4.753 -12.853 -13.024 1.00 93.12 71 VAL A N 1
ATOM 516 C CA . VAL A 1 71 ? 4.159 -13.326 -14.286 1.00 93.12 71 VAL A CA 1
ATOM 517 C C . VAL A 1 71 ? 4.075 -12.190 -15.307 1.00 93.12 71 VAL A C 1
ATOM 519 O O . VAL A 1 71 ? 4.500 -12.358 -16.447 1.00 93.12 71 VAL A O 1
ATOM 522 N N . LEU A 1 72 ? 3.589 -11.013 -14.912 1.00 89.88 72 LEU A N 1
ATOM 523 C CA . LEU A 1 72 ? 3.513 -9.856 -15.809 1.00 89.88 72 LEU A CA 1
ATOM 524 C C . LEU A 1 72 ? 4.911 -9.403 -16.251 1.00 89.88 72 LEU A C 1
ATOM 526 O O . LEU A 1 72 ? 5.140 -9.219 -17.443 1.00 89.88 72 LEU A O 1
ATOM 530 N N . GLY A 1 73 ? 5.867 -9.334 -15.321 1.00 89.88 73 GLY A N 1
ATOM 531 C CA . GLY A 1 73 ? 7.248 -8.935 -15.598 1.00 89.88 73 GLY A CA 1
ATOM 532 C C . GLY A 1 73 ? 7.975 -9.867 -16.564 1.00 89.88 73 GLY A C 1
ATOM 533 O O . GLY A 1 73 ? 8.756 -9.395 -17.387 1.00 89.88 73 GLY A O 1
ATOM 534 N N . SER A 1 74 ? 7.693 -11.172 -16.498 1.00 88.56 74 SER A N 1
ATOM 535 C CA . SER A 1 74 ? 8.298 -12.172 -17.389 1.00 88.56 74 SER A CA 1
ATOM 536 C C . SER A 1 74 ? 7.671 -12.219 -18.785 1.00 88.56 74 SER A C 1
ATOM 538 O O . SER A 1 74 ? 8.373 -12.556 -19.734 1.00 88.56 74 SER A O 1
ATOM 540 N N . ASN A 1 75 ? 6.389 -11.865 -18.933 1.00 90.62 75 ASN A N 1
ATOM 541 C CA . ASN A 1 75 ? 5.682 -11.941 -20.219 1.00 90.62 75 ASN A CA 1
ATOM 542 C C . ASN A 1 75 ? 5.634 -10.606 -20.979 1.00 90.62 75 ASN A C 1
ATOM 544 O O . ASN A 1 75 ? 5.764 -10.594 -22.198 1.00 90.62 75 ASN A O 1
ATOM 548 N N . LEU A 1 76 ? 5.416 -9.490 -20.277 1.00 85.56 76 LEU A N 1
ATOM 549 C CA . LEU A 1 76 ? 5.173 -8.172 -20.880 1.00 85.56 76 LEU A CA 1
ATOM 550 C C . LEU A 1 76 ? 6.399 -7.257 -20.854 1.00 85.56 76 LEU A C 1
ATOM 552 O O . LEU A 1 76 ? 6.405 -6.249 -21.550 1.00 85.56 76 LEU A O 1
ATOM 556 N N . GLY A 1 77 ? 7.418 -7.600 -20.062 1.00 83.62 77 GLY A N 1
ATOM 557 C CA . GLY A 1 77 ? 8.579 -6.750 -19.826 1.00 83.62 77 GLY A CA 1
ATOM 558 C C . GLY A 1 77 ? 8.461 -5.898 -18.558 1.00 83.62 77 GLY A C 1
ATOM 559 O O . GLY A 1 77 ? 7.397 -5.732 -17.950 1.00 83.62 77 GLY A O 1
ATOM 560 N N . LEU A 1 78 ? 9.610 -5.378 -18.116 1.00 80.56 78 LEU A N 1
ATOM 561 C CA . LEU A 1 78 ? 9.734 -4.657 -16.847 1.00 80.56 78 LEU A CA 1
ATOM 562 C C . LEU A 1 78 ? 8.976 -3.322 -16.861 1.00 80.56 78 LEU A C 1
ATOM 564 O O . LEU A 1 78 ? 8.338 -2.962 -15.873 1.00 80.56 78 LEU A O 1
ATOM 568 N N . ARG A 1 79 ? 9.033 -2.575 -17.969 1.00 78.06 79 ARG A N 1
ATOM 569 C CA . ARG A 1 79 ? 8.510 -1.204 -18.036 1.00 78.06 79 ARG A CA 1
ATOM 570 C C . ARG A 1 79 ? 6.983 -1.181 -18.024 1.00 78.06 79 ARG A C 1
ATOM 572 O O . ARG A 1 79 ? 6.377 -0.391 -17.305 1.00 78.06 79 ARG A O 1
ATOM 579 N N . GLU A 1 80 ? 6.374 -2.072 -18.786 1.00 83.56 80 GLU A N 1
ATOM 580 C CA . GLU A 1 80 ? 4.937 -2.279 -18.926 1.00 83.56 80 GLU A CA 1
ATOM 581 C C . GLU A 1 80 ? 4.344 -2.726 -17.587 1.00 83.56 80 GLU A C 1
ATOM 583 O O . GLU A 1 80 ? 3.348 -2.176 -17.116 1.00 83.56 80 GLU A O 1
ATOM 588 N N . THR A 1 81 ? 5.025 -3.653 -16.912 1.00 85.00 81 THR A N 1
ATOM 589 C CA . THR A 1 81 ? 4.631 -4.143 -15.586 1.00 85.00 81 THR A CA 1
ATOM 590 C C . THR A 1 81 ? 4.670 -3.038 -14.531 1.00 85.00 81 THR A C 1
ATOM 592 O O . THR A 1 81 ? 3.754 -2.927 -13.713 1.00 85.00 81 THR A O 1
ATOM 595 N N . LEU A 1 82 ? 5.685 -2.167 -14.570 1.00 82.81 82 LEU A N 1
ATOM 596 C CA . LEU A 1 82 ? 5.770 -1.009 -13.676 1.00 82.81 82 LEU A CA 1
ATOM 597 C C . LEU A 1 82 ? 4.630 -0.009 -13.911 1.00 82.81 82 LEU A C 1
ATOM 599 O O . LEU A 1 82 ? 4.093 0.528 -12.942 1.00 82.81 82 LEU A O 1
ATOM 603 N N . TRP A 1 83 ? 4.220 0.217 -15.163 1.00 81.19 83 TRP A N 1
ATOM 604 C CA . TRP A 1 83 ? 3.054 1.052 -15.471 1.00 81.19 83 TRP A CA 1
ATOM 605 C C . TRP A 1 83 ? 1.759 0.460 -14.920 1.00 81.19 83 TRP A C 1
ATOM 607 O O . TRP A 1 83 ? 0.998 1.175 -14.268 1.00 81.19 83 TRP A O 1
ATOM 617 N N . ILE A 1 84 ? 1.537 -0.842 -15.113 1.00 84.19 84 ILE A N 1
ATOM 618 C CA . ILE A 1 84 ? 0.359 -1.543 -14.582 1.00 84.19 84 ILE A CA 1
ATOM 619 C C . ILE A 1 84 ? 0.306 -1.413 -13.055 1.00 84.19 84 ILE A C 1
ATOM 621 O O . ILE A 1 84 ? -0.722 -1.019 -12.504 1.00 84.19 84 ILE A O 1
ATOM 625 N N . GLY A 1 85 ? 1.424 -1.665 -12.367 1.00 82.75 85 GLY A N 1
ATOM 626 C CA . GLY A 1 85 ? 1.510 -1.514 -10.913 1.00 82.75 85 GLY A CA 1
ATOM 627 C C . GLY A 1 85 ? 1.279 -0.073 -10.445 1.00 82.75 85 GLY A C 1
ATOM 628 O O . GLY A 1 85 ? 0.559 0.162 -9.474 1.00 82.75 85 GLY A O 1
ATOM 629 N N . ALA A 1 86 ? 1.835 0.915 -11.151 1.00 79.88 86 ALA A N 1
ATOM 630 C CA . ALA A 1 86 ? 1.686 2.325 -10.801 1.00 79.88 86 ALA A CA 1
ATOM 631 C C . ALA A 1 86 ? 0.250 2.843 -10.996 1.00 79.88 86 ALA A C 1
ATOM 633 O O . ALA A 1 86 ? -0.243 3.613 -10.163 1.00 79.88 86 ALA A O 1
ATOM 634 N N . ILE A 1 87 ? -0.434 2.405 -12.057 1.00 82.62 87 ILE A N 1
ATOM 635 C CA . ILE A 1 87 ? -1.847 2.719 -12.302 1.00 82.62 87 ILE A CA 1
ATOM 636 C C . ILE A 1 87 ? -2.719 2.012 -11.265 1.00 82.62 87 ILE A C 1
ATOM 638 O O . ILE A 1 87 ? -3.538 2.664 -10.620 1.00 82.62 87 ILE A O 1
ATOM 642 N N . GLY A 1 88 ? -2.492 0.715 -11.036 1.00 83.44 88 GLY A N 1
ATOM 643 C CA . GLY A 1 88 ? -3.226 -0.066 -10.039 1.00 83.44 88 GLY A CA 1
ATOM 644 C C . GLY A 1 88 ? -3.128 0.541 -8.640 1.00 83.44 88 GLY A C 1
ATOM 645 O O . GLY A 1 88 ? -4.140 0.710 -7.963 1.00 83.44 88 GLY A O 1
ATOM 646 N N . ASN A 1 89 ? -1.935 0.981 -8.231 1.00 79.19 89 ASN A N 1
ATOM 647 C CA . ASN A 1 89 ? -1.777 1.668 -6.953 1.00 79.19 89 ASN A CA 1
ATOM 648 C C . ASN A 1 89 ? -2.479 3.031 -6.930 1.00 79.19 89 ASN A C 1
ATOM 650 O O . ASN A 1 89 ? -3.024 3.421 -5.903 1.00 79.19 89 ASN A O 1
ATOM 654 N N . SER A 1 90 ? -2.447 3.793 -8.023 1.00 79.12 90 SER A N 1
ATOM 655 C CA . SER A 1 90 ? -3.170 5.071 -8.088 1.00 79.12 90 SER A CA 1
ATOM 656 C C . SER A 1 90 ? -4.680 4.858 -7.933 1.00 79.12 90 SER A C 1
ATOM 658 O O . SER A 1 90 ? -5.349 5.636 -7.258 1.00 79.12 90 SER A O 1
ATOM 660 N N . LEU A 1 91 ? -5.206 3.755 -8.472 1.00 79.25 91 LEU A N 1
ATOM 661 C CA . LEU A 1 91 ? -6.614 3.385 -8.346 1.00 79.25 91 LEU A CA 1
ATOM 662 C C . LEU A 1 91 ? -7.003 2.965 -6.920 1.00 79.25 91 LEU A C 1
ATOM 664 O O . LEU A 1 91 ? -8.151 3.144 -6.526 1.00 79.25 91 LEU A O 1
ATOM 668 N N . ALA A 1 92 ? -6.052 2.489 -6.110 1.00 74.06 92 ALA A N 1
ATOM 669 C CA . ALA A 1 92 ? -6.281 2.185 -4.694 1.00 74.06 92 ALA A CA 1
ATOM 670 C C . ALA A 1 92 ? -6.650 3.427 -3.856 1.00 74.06 92 ALA A C 1
ATOM 672 O O . ALA A 1 92 ? -7.143 3.293 -2.738 1.00 74.06 92 ALA A O 1
ATOM 673 N N . PHE A 1 93 ? -6.457 4.634 -4.397 1.00 69.44 93 PHE A N 1
ATOM 674 C CA . PHE A 1 93 ? -6.919 5.877 -3.783 1.00 69.44 93 PHE A CA 1
ATOM 675 C C . PHE A 1 93 ? -8.433 6.098 -3.949 1.00 69.44 93 PHE A C 1
ATOM 677 O O . PHE A 1 93 ? -9.040 6.811 -3.155 1.00 69.44 93 PHE A O 1
ATOM 684 N N . VAL A 1 94 ? -9.068 5.466 -4.944 1.00 74.12 94 VAL A N 1
ATOM 685 C CA . VAL A 1 94 ? -10.497 5.654 -5.249 1.00 74.12 94 VAL A CA 1
ATOM 686 C C . VAL A 1 94 ? -11.397 5.186 -4.097 1.00 74.12 94 VAL A C 1
ATOM 688 O O . VAL A 1 94 ? -12.228 5.979 -3.657 1.00 74.12 94 VAL A O 1
ATOM 691 N N . PRO A 1 95 ? -11.220 3.983 -3.514 1.00 69.31 95 PRO A N 1
ATOM 692 C CA . PRO A 1 95 ? -12.012 3.569 -2.356 1.00 69.31 95 PRO A CA 1
ATOM 693 C C .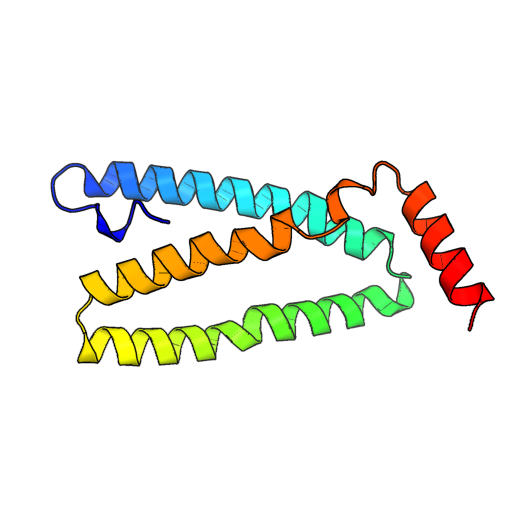 PRO A 1 95 ? -11.820 4.477 -1.135 1.00 69.31 95 PRO A C 1
ATOM 695 O O . PRO A 1 95 ? -12.757 4.665 -0.368 1.00 69.31 95 PRO A O 1
ATOM 698 N N . LEU A 1 96 ? -10.634 5.076 -0.958 1.00 68.00 96 LEU A N 1
ATOM 699 C CA . LEU A 1 96 ? -10.359 5.998 0.150 1.00 68.00 96 LEU A CA 1
ATOM 700 C C . LEU A 1 96 ? -11.119 7.327 0.001 1.00 68.00 96 LEU A C 1
ATOM 702 O O . LEU A 1 96 ? -11.577 7.883 0.997 1.00 68.00 96 LEU A O 1
ATOM 706 N N . LEU A 1 97 ? -11.272 7.822 -1.230 1.00 66.00 97 LEU A N 1
ATOM 707 C CA . LEU A 1 97 ? -12.040 9.038 -1.522 1.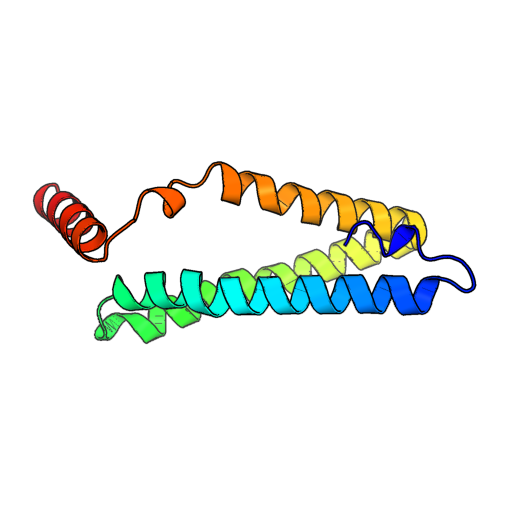00 66.00 97 LEU A CA 1
ATOM 708 C C . LEU A 1 97 ? -13.549 8.835 -1.354 1.00 66.00 97 LEU A C 1
ATOM 710 O O . LEU A 1 97 ? -14.253 9.771 -0.992 1.00 66.00 97 LEU A O 1
ATOM 714 N N . VAL A 1 98 ? -14.039 7.620 -1.605 1.00 68.75 98 VAL A N 1
ATOM 715 C CA . VAL A 1 98 ? -15.461 7.265 -1.456 1.00 68.75 98 VAL A CA 1
ATOM 716 C C . VAL A 1 98 ? -15.797 6.851 -0.015 1.00 68.75 98 VAL A C 1
ATOM 718 O O . VAL A 1 98 ? -16.959 6.867 0.383 1.00 68.75 98 VAL A O 1
ATOM 721 N N . SER A 1 99 ? -14.793 6.496 0.790 1.00 65.56 99 SER A N 1
ATOM 722 C CA . SER A 1 99 ? -14.997 6.029 2.159 1.00 65.56 99 SER A CA 1
ATOM 723 C C . SER A 1 99 ? -15.494 7.152 3.092 1.00 65.56 99 SER A C 1
ATOM 725 O O . SER A 1 99 ? -14.848 8.197 3.155 1.00 65.56 99 SER A O 1
ATOM 727 N N . PRO A 1 100 ? -16.555 6.944 3.901 1.00 57.78 100 PRO A N 1
ATOM 728 C CA . PRO A 1 100 ? -17.099 7.932 4.849 1.00 57.78 100 PRO A CA 1
ATOM 729 C C . PRO A 1 100 ? -16.171 8.363 6.002 1.00 57.78 100 PRO A C 1
ATOM 731 O O . PRO A 1 100 ? -16.601 9.099 6.888 1.00 57.78 100 PRO A O 1
ATOM 734 N N . ILE A 1 101 ? -14.905 7.932 6.023 1.00 59.28 101 ILE A N 1
ATOM 735 C CA . ILE A 1 101 ? -13.950 8.187 7.121 1.00 59.28 101 ILE A CA 1
ATOM 736 C C . ILE A 1 101 ? -13.735 9.694 7.349 1.00 59.28 101 ILE A C 1
ATOM 738 O O . ILE A 1 101 ? -13.480 10.119 8.471 1.00 59.28 101 ILE A O 1
ATOM 742 N N . TRP A 1 102 ? -13.910 10.519 6.312 1.00 55.41 102 TRP A N 1
ATOM 743 C CA . TRP A 1 102 ? -13.816 11.983 6.393 1.00 55.41 102 TRP A CA 1
ATOM 744 C C . TRP A 1 102 ? -14.927 12.637 7.235 1.00 55.41 102 TRP A C 1
ATOM 746 O O . TRP A 1 102 ? -14.828 13.821 7.557 1.00 55.41 102 TRP A O 1
ATOM 756 N N . SER A 1 103 ? -15.986 11.893 7.573 1.00 56.31 103 SER A N 1
ATOM 757 C CA . SER A 1 103 ? -17.124 12.394 8.347 1.00 56.31 103 SER A CA 1
ATOM 758 C C . SER A 1 103 ? -16.954 12.244 9.861 1.00 56.31 103 SER A C 1
ATOM 760 O O . SER A 1 103 ? -17.685 12.900 10.599 1.00 56.31 103 SER A O 1
ATOM 762 N N . ILE A 1 104 ? -16.004 11.427 10.335 1.00 57.09 104 ILE A N 1
ATOM 763 C CA . ILE A 1 104 ? -15.743 11.249 11.770 1.00 57.09 104 ILE A CA 1
ATOM 764 C C . ILE A 1 104 ? -14.826 12.388 12.216 1.00 57.09 104 ILE A C 1
ATOM 766 O O . ILE A 1 104 ? -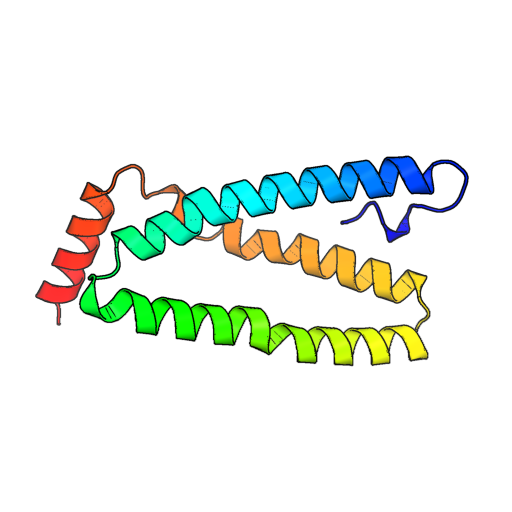13.610 12.342 12.022 1.00 57.09 104 ILE A O 1
ATOM 770 N N . LYS A 1 105 ? -15.422 13.452 12.756 1.00 60.56 105 LYS A N 1
ATOM 771 C CA . LYS A 1 105 ? -14.690 14.640 13.225 1.00 60.56 105 LYS A CA 1
ATOM 772 C C . LYS A 1 105 ? -14.351 14.555 14.709 1.00 60.56 105 LYS A C 1
ATOM 774 O O . LYS A 1 105 ? -13.460 15.271 15.166 1.00 60.56 105 LYS A O 1
ATOM 779 N N . THR A 1 106 ? -15.002 13.648 15.433 1.00 61.72 106 THR A N 1
AT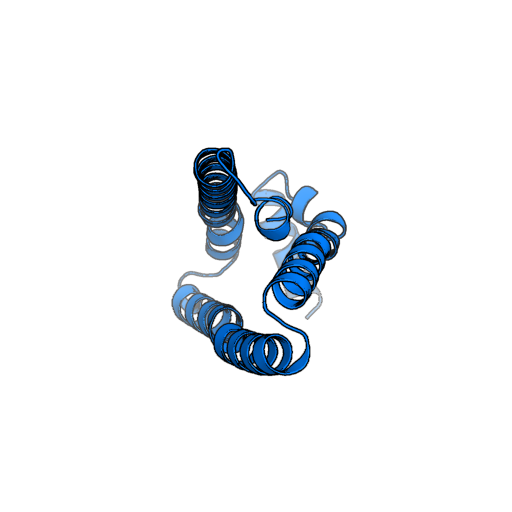OM 780 C CA . THR A 1 106 ? -14.886 13.535 16.884 1.00 61.72 106 THR A CA 1
ATOM 781 C C . THR A 1 106 ? -15.009 12.079 17.325 1.00 61.72 106 THR A C 1
ATOM 783 O O . THR A 1 106 ? -15.763 11.309 16.743 1.00 61.72 106 THR A O 1
ATOM 786 N N . ILE A 1 107 ? -14.282 11.690 18.379 1.00 57.81 107 ILE A N 1
ATOM 787 C CA . ILE A 1 107 ? -14.380 10.342 18.975 1.00 57.81 107 ILE A CA 1
ATOM 788 C C . ILE A 1 107 ? -15.813 10.072 19.480 1.00 57.81 107 ILE A C 1
ATOM 790 O O . ILE A 1 107 ? -16.281 8.943 19.389 1.00 57.81 107 ILE A O 1
ATOM 794 N N . ALA A 1 108 ? -16.534 11.124 19.889 1.00 59.69 108 ALA A N 1
ATOM 795 C CA . ALA A 1 108 ? -17.949 11.068 20.260 1.00 59.69 108 ALA A CA 1
ATOM 796 C C . ALA A 1 108 ? -18.855 10.545 19.125 1.00 59.69 108 ALA A C 1
ATOM 798 O O . ALA A 1 108 ? -19.747 9.747 19.384 1.00 59.69 108 ALA A O 1
ATOM 799 N N . ASP A 1 109 ? -18.569 10.895 17.862 1.00 62.16 109 ASP A N 1
ATOM 800 C CA . ASP A 1 109 ? -19.346 10.416 16.705 1.00 62.16 109 ASP A CA 1
ATOM 801 C C . ASP A 1 109 ? -19.172 8.898 16.496 1.00 62.16 109 ASP A C 1
ATOM 803 O O . ASP A 1 109 ? -20.040 8.224 15.943 1.00 62.16 109 ASP A O 1
ATOM 807 N N . ALA A 1 110 ? -18.032 8.346 16.931 1.00 60.53 110 ALA A N 1
ATOM 808 C CA . ALA A 1 110 ? -17.758 6.916 16.860 1.00 60.53 110 ALA A CA 1
ATOM 809 C C . ALA A 1 110 ? -18.395 6.135 18.024 1.00 60.53 110 ALA A C 1
ATOM 811 O O . ALA A 1 110 ? -18.785 4.985 17.826 1.00 60.53 110 ALA A O 1
ATOM 812 N N . GLU A 1 111 ? -18.524 6.745 19.209 1.00 61.00 111 GLU A N 1
ATOM 813 C CA . GLU A 1 111 ? -19.297 6.177 20.325 1.00 61.00 111 GLU A CA 1
ATOM 814 C C . GLU A 1 111 ? -20.801 6.135 20.009 1.00 61.00 111 GLU A C 1
ATOM 816 O O . GLU A 1 111 ? -21.428 5.098 20.235 1.00 61.00 111 GLU A O 1
ATOM 821 N N . ASP A 1 112 ? -21.365 7.193 19.413 1.00 60.81 112 ASP A N 1
ATOM 822 C CA . ASP A 1 112 ? -22.790 7.249 19.045 1.00 60.81 112 ASP A CA 1
ATOM 823 C C . ASP A 1 112 ? -23.162 6.202 17.981 1.00 60.81 112 ASP A C 1
ATOM 825 O O . ASP A 1 112 ? -24.135 5.463 18.149 1.00 60.81 112 ASP A O 1
ATOM 829 N N . ALA A 1 113 ? -22.345 6.047 16.932 1.00 60.97 113 ALA A N 1
ATOM 830 C CA . ALA A 1 113 ? -22.581 5.047 15.886 1.00 60.97 113 ALA A CA 1
ATOM 831 C C . ALA A 1 113 ? -22.526 3.598 16.412 1.00 60.97 113 ALA A C 1
ATOM 833 O O . ALA A 1 113 ? -23.258 2.728 15.933 1.00 60.97 113 ALA A O 1
ATOM 834 N N . LEU A 1 114 ? -21.664 3.329 17.402 1.00 61.03 114 LEU A N 1
ATOM 835 C CA . LEU A 1 114 ? -21.577 2.027 18.073 1.00 61.03 114 LEU A CA 1
ATOM 836 C C . LEU A 1 114 ? -22.760 1.778 19.018 1.00 61.03 114 LEU A C 1
ATOM 838 O O . LEU A 1 114 ? -23.201 0.637 19.149 1.00 61.03 114 LEU A O 1
ATOM 842 N N . SER A 1 115 ? -23.278 2.824 19.664 1.00 59.00 115 SER A N 1
ATOM 843 C CA . SER A 1 115 ? -24.460 2.742 20.527 1.00 59.00 115 SER A CA 1
ATOM 844 C C . SER A 1 115 ? -25.728 2.412 19.727 1.00 59.00 115 SER A C 1
ATOM 846 O O . SER A 1 115 ? -26.499 1.537 20.129 1.00 59.00 115 SER A O 1
ATOM 848 N N . GLU A 1 116 ? -25.905 3.021 18.546 1.00 58.62 116 GLU A N 1
ATOM 849 C CA . GLU A 1 116 ? -27.000 2.688 17.619 1.00 58.62 116 GLU A CA 1
ATOM 850 C C . GLU A 1 116 ? -26.917 1.237 17.124 1.00 58.62 116 GLU A C 1
ATOM 852 O O . GLU A 1 116 ? -27.905 0.508 17.193 1.00 58.62 116 GLU A O 1
ATOM 857 N N . THR A 1 117 ? -25.736 0.760 16.706 1.00 58.41 117 THR A N 1
ATOM 858 C CA . THR A 1 117 ? -25.605 -0.621 16.192 1.00 58.41 117 THR A CA 1
ATOM 859 C C . THR A 1 117 ? -25.795 -1.704 17.255 1.00 58.41 117 THR A C 1
ATOM 861 O O . THR A 1 117 ? -26.175 -2.819 16.911 1.00 58.41 117 THR A O 1
ATOM 864 N N . VAL A 1 118 ? -25.516 -1.412 18.529 1.00 58.59 118 VAL A N 1
ATOM 865 C CA . VAL A 1 118 ? -25.744 -2.344 19.650 1.00 58.59 118 VAL A CA 1
ATOM 866 C C . VAL A 1 118 ? -27.196 -2.308 20.137 1.00 58.59 118 VAL A C 1
ATOM 868 O O . VAL A 1 118 ? -27.663 -3.296 20.692 1.00 58.59 118 VAL A O 1
ATOM 871 N N . THR A 1 119 ? -27.914 -1.202 19.931 1.00 57.38 119 THR A N 1
ATOM 872 C CA . THR A 1 119 ? -29.329 -1.071 20.324 1.00 57.38 119 THR A CA 1
ATOM 873 C C . THR A 1 119 ? -30.279 -1.718 19.308 1.00 57.38 119 THR A C 1
ATOM 875 O O . THR A 1 119 ? -31.333 -2.213 19.698 1.00 57.38 119 THR A O 1
ATOM 878 N N . ASP A 1 120 ? -29.895 -1.760 18.028 1.00 50.91 120 ASP A N 1
ATOM 879 C CA . ASP A 1 120 ? -30.666 -2.396 16.945 1.00 50.91 120 ASP A CA 1
ATOM 880 C C . ASP A 1 120 ? -30.395 -3.911 16.761 1.00 50.91 120 ASP A C 1
ATOM 882 O O . ASP A 1 120 ? -31.005 -4.540 15.891 1.00 50.91 120 ASP A O 1
ATOM 886 N N . ALA A 1 121 ? -29.493 -4.510 17.552 1.00 45.12 121 ALA A N 1
ATOM 887 C CA . ALA A 1 121 ? -29.095 -5.926 17.479 1.00 45.12 121 ALA A CA 1
ATOM 888 C C . ALA A 1 121 ? -29.628 -6.758 18.658 1.00 45.12 121 ALA A C 1
ATOM 890 O O . ALA A 1 121 ? -30.041 -7.917 18.409 1.00 45.12 121 ALA A O 1
#

Radius of gyration: 19.14 Å; Cα contacts (8 Å, |Δi|>4): 45; chains: 1; bounding box: 51×28×46 Å

Foldseek 3Di:
DQQQLVLDPPCNVVSVVVVVVVVVVVVVVCCVPVVVLVVLLDPPVCNVVVVVVVCCVVVVCVVVLVVVLVVCCVPVNDSVSVNVVVVVVVCVCVCVVVDCPVVCPDSVVSVVVVVVVVVVD

Solvent-accessible surface area (backbone atoms only — not comparable to full-atom values): 6928 Å² total; per-residue (Å²): 97,72,54,61,67,66,48,75,68,93,59,26,62,64,47,49,50,53,45,50,52,53,50,51,51,53,50,50,52,45,52,59,54,57,48,46,49,56,53,72,74,38,58,78,94,46,46,69,60,52,52,51,53,53,47,48,56,64,58,60,48,47,62,57,52,50,51,53,49,52,55,39,32,71,74,68,34,65,62,56,37,42,46,52,52,26,51,54,55,58,53,62,48,52,63,62,75,71,41,73,69,85,72,64,85,45,74,65,58,56,52,53,56,52,50,53,59,62,71,78,104